Protein AF-A0A8S2YQX1-F1 (afdb_monomer_lite)

Organism: NCBI:txid392030

Foldseek 3Di:
DLPDQAAEAEDPEDAADVVQLVCLVSLHAYEYEDDPNCVVQDDDLQQHHYDPDPVVVVVRVVVSVVDVPSSNRNSVRRD

pLDDT: mean 92.6, std 6.99, range [59.72, 97.69]

Radius of gyration: 11.25 Å; chains: 1; bounding box: 28×25×23 Å

Secondary structure (DSSP, 8-state):
-TT-S-EEE--SS-S--HHHHHHHHTT--EEEESSHHHHHH--BTTTBEEESSHHHHHHHHHHHHH-HHHHHHHHHT--

Sequence (79 aa):
MRTSFVYINTSINEGMCLAMLEAMTLGIPVLARRNTGNTSIIKHRKTGFIFDTPDEAAQCLVELDSCNELRHELIQQAE

InterPro domains:
  IPR001296 Glycosyl transferase, family 1 [PF00534] (3-78)
  IPR052622 Glycosyltransferase group 1 domain-containing protein [PTHR46660] (1-78)

Structure (mmCIF, N/CA/C/O backbone):
data_AF-A0A8S2YQX1-F1
#
_entry.id   AF-A0A8S2YQX1-F1
#
loop_
_atom_site.group_PDB
_atom_site.id
_atom_site.type_symbol
_atom_site.label_atom_id
_atom_site.label_alt_id
_atom_site.label_comp_id
_atom_site.label_asym_id
_atom_site.label_entity_id
_atom_site.label_seq_id
_atom_site.pdbx_PDB_ins_code
_atom_site.Cartn_x
_atom_site.Cartn_y
_atom_site.Cartn_z
_atom_site.occupancy
_atom_site.B_iso_or_equiv
_atom_site.auth_seq_id
_atom_site.auth_comp_id
_atom_site.auth_asym_id
_atom_site.auth_atom_id
_atom_site.pdbx_PDB_model_num
ATOM 1 N N . MET A 1 1 ? -12.897 9.244 -3.391 1.00 60.66 1 MET A N 1
ATOM 2 C CA . MET A 1 1 ? -12.167 8.336 -2.480 1.00 60.66 1 MET A CA 1
ATOM 3 C C . MET A 1 1 ? -13.037 7.730 -1.376 1.00 60.66 1 MET A C 1
ATOM 5 O O . MET A 1 1 ? -12.874 6.551 -1.132 1.00 60.66 1 MET A O 1
ATOM 9 N N . ARG A 1 2 ? -13.994 8.438 -0.744 1.00 59.72 2 ARG A N 1
ATOM 10 C CA . ARG A 1 2 ? -14.779 7.910 0.407 1.00 59.72 2 ARG A CA 1
ATOM 11 C C . ARG A 1 2 ? -15.575 6.598 0.209 1.00 59.72 2 ARG A C 1
ATOM 13 O O . ARG A 1 2 ? -16.104 6.085 1.183 1.00 59.72 2 ARG A O 1
ATOM 20 N N . THR A 1 3 ? -15.674 6.060 -1.005 1.00 80.31 3 THR A N 1
ATOM 21 C CA . THR A 1 3 ? -16.353 4.785 -1.315 1.00 80.31 3 THR A CA 1
ATOM 22 C C . THR A 1 3 ? -15.429 3.772 -2.003 1.00 80.31 3 THR A C 1
ATOM 24 O O . THR A 1 3 ? -15.903 2.807 -2.597 1.00 80.31 3 THR A O 1
ATOM 27 N N . SER A 1 4 ? -14.114 4.011 -1.999 1.00 87.50 4 SER A N 1
ATOM 28 C CA . SER A 1 4 ? -13.130 3.149 -2.658 1.00 87.50 4 SER A CA 1
ATOM 29 C C . SER A 1 4 ? -12.790 1.938 -1.788 1.00 87.50 4 SER A C 1
ATOM 31 O O . SER A 1 4 ? -12.601 2.074 -0.584 1.00 87.50 4 SER A O 1
ATOM 33 N N . PHE A 1 5 ? -12.675 0.764 -2.410 1.00 92.19 5 PHE A N 1
ATOM 34 C CA . PHE A 1 5 ? -12.299 -0.477 -1.726 1.00 92.19 5 PHE A CA 1
ATOM 35 C C . PHE A 1 5 ? -10.819 -0.499 -1.307 1.00 92.19 5 PHE A C 1
ATOM 37 O O . PHE A 1 5 ? -10.492 -0.919 -0.202 1.00 92.19 5 PHE A O 1
ATOM 44 N N . VAL A 1 6 ? -9.931 -0.027 -2.186 1.00 94.56 6 VAL A N 1
ATOM 45 C CA . VAL A 1 6 ? -8.475 -0.011 -1.993 1.00 94.56 6 VAL A CA 1
ATOM 46 C C . VAL A 1 6 ? -7.860 1.090 -2.860 1.00 94.56 6 VAL A C 1
ATOM 48 O O . VAL A 1 6 ? -8.362 1.382 -3.949 1.00 94.56 6 VAL A O 1
ATOM 51 N N . TYR A 1 7 ? -6.777 1.702 -2.389 1.00 96.25 7 TYR A N 1
ATOM 52 C CA . TYR A 1 7 ? -5.906 2.562 -3.187 1.00 96.25 7 TYR A CA 1
ATOM 53 C C . TYR A 1 7 ? -4.692 1.760 -3.659 1.00 96.25 7 TYR A C 1
ATOM 55 O O . TYR A 1 7 ? -4.042 1.098 -2.850 1.00 96.25 7 TYR A O 1
ATOM 63 N N . ILE A 1 8 ? -4.373 1.826 -4.955 1.00 96.19 8 ILE A N 1
ATOM 64 C CA . ILE A 1 8 ? -3.265 1.065 -5.542 1.00 96.19 8 ILE A CA 1
ATOM 65 C C . ILE A 1 8 ? -2.225 2.016 -6.131 1.00 96.19 8 ILE A C 1
ATOM 67 O O . ILE A 1 8 ? -2.546 2.813 -7.011 1.00 96.19 8 ILE A O 1
ATOM 71 N N . ASN A 1 9 ? -0.970 1.894 -5.693 1.00 96.12 9 ASN A N 1
ATOM 72 C CA . ASN A 1 9 ? 0.171 2.582 -6.296 1.00 96.12 9 ASN A CA 1
ATOM 73 C C . ASN A 1 9 ? 1.090 1.572 -7.000 1.00 96.12 9 ASN A C 1
ATOM 75 O O . ASN A 1 9 ? 1.723 0.740 -6.354 1.00 96.12 9 ASN A O 1
ATOM 79 N N . THR A 1 10 ? 1.195 1.659 -8.327 1.00 95.94 10 THR A N 1
ATOM 80 C CA . THR A 1 10 ? 2.013 0.757 -9.157 1.00 95.94 10 THR A CA 1
ATOM 81 C C . THR A 1 10 ? 3.319 1.392 -9.658 1.00 95.94 10 THR A C 1
ATOM 83 O O . THR A 1 10 ? 3.992 0.803 -10.511 1.00 95.94 10 THR A O 1
ATOM 86 N N . SER A 1 11 ? 3.684 2.585 -9.171 1.00 94.12 11 SER A N 1
ATOM 87 C CA . SER A 1 11 ? 4.866 3.333 -9.618 1.00 94.12 11 SER A CA 1
ATOM 88 C C . SER A 1 11 ? 6.149 2.510 -9.486 1.00 94.12 11 SER A C 1
ATOM 90 O O . SER A 1 11 ? 6.381 1.822 -8.489 1.00 94.12 11 SER A O 1
ATOM 92 N N . ILE A 1 12 ? 7.016 2.592 -10.499 1.00 91.31 12 ILE A N 1
ATOM 93 C CA . ILE A 1 12 ? 8.333 1.930 -10.487 1.00 91.31 12 ILE A CA 1
ATOM 94 C C . ILE A 1 12 ? 9.296 2.676 -9.559 1.00 91.31 12 ILE A C 1
ATOM 96 O O . ILE A 1 12 ? 10.051 2.063 -8.812 1.00 91.31 12 ILE A O 1
ATOM 100 N N . ASN A 1 13 ? 9.251 4.004 -9.611 1.00 88.56 13 ASN A N 1
ATOM 101 C CA . ASN A 1 13 ? 10.047 4.897 -8.790 1.00 88.56 13 ASN A CA 1
ATOM 102 C C . ASN A 1 13 ? 9.138 6.034 -8.328 1.00 88.56 13 ASN A C 1
ATOM 104 O O . ASN A 1 13 ? 8.400 6.589 -9.139 1.00 88.56 13 ASN A O 1
ATOM 108 N N . GLU A 1 14 ? 9.161 6.326 -7.037 1.00 84.44 14 GLU A N 1
ATOM 109 C CA . GLU A 1 14 ? 8.270 7.286 -6.400 1.00 84.44 14 GLU A CA 1
ATOM 110 C C . GLU A 1 14 ? 9.016 7.953 -5.248 1.00 84.44 14 GLU A C 1
ATOM 112 O O . GLU A 1 14 ? 9.814 7.312 -4.556 1.00 84.44 14 GLU A O 1
ATOM 117 N N . GLY A 1 15 ? 8.753 9.243 -5.056 1.00 85.44 15 GLY A N 1
ATOM 118 C CA . GLY A 1 15 ? 9.160 9.950 -3.849 1.00 85.44 15 GLY A CA 1
ATOM 119 C C . GLY A 1 15 ? 8.160 9.690 -2.723 1.00 85.44 15 GLY A C 1
ATOM 120 O O . GLY A 1 15 ? 7.780 8.555 -2.441 1.00 85.44 15 GLY A O 1
ATOM 121 N N . MET A 1 16 ? 7.690 10.762 -2.091 1.00 84.94 16 MET A N 1
ATOM 122 C CA . MET A 1 16 ? 6.573 10.685 -1.153 1.00 84.94 16 MET A CA 1
ATOM 123 C C . MET A 1 16 ? 5.255 10.889 -1.905 1.00 84.94 16 MET A C 1
ATOM 125 O O . MET A 1 16 ? 4.968 11.985 -2.387 1.00 84.94 16 MET A O 1
ATOM 129 N N . CYS A 1 17 ? 4.443 9.838 -2.008 1.00 89.44 17 CYS A N 1
ATOM 130 C CA . CYS A 1 17 ? 3.155 9.907 -2.692 1.00 89.44 17 CYS A CA 1
ATOM 131 C C . CYS A 1 17 ? 2.076 10.471 -1.753 1.00 89.44 17 CYS A C 1
ATOM 133 O O . CYS A 1 17 ? 1.560 9.756 -0.895 1.00 89.44 17 CYS A O 1
ATOM 135 N N . LEU A 1 18 ? 1.702 11.741 -1.926 1.00 92.62 18 LEU A N 1
ATOM 136 C CA . LEU A 1 18 ? 0.670 12.383 -1.096 1.00 92.62 18 LEU A CA 1
ATOM 137 C C . LEU A 1 18 ? -0.699 11.703 -1.219 1.00 92.62 18 LEU A C 1
ATOM 139 O O . LEU A 1 18 ? -1.366 11.505 -0.213 1.00 92.62 18 LEU A O 1
ATOM 143 N N . ALA A 1 19 ? -1.078 11.257 -2.419 1.00 92.56 19 ALA A N 1
ATOM 144 C CA . ALA A 1 19 ? -2.342 10.548 -2.635 1.00 92.56 19 ALA A CA 1
ATOM 145 C C . ALA A 1 19 ? -2.440 9.240 -1.824 1.00 92.56 19 ALA A C 1
ATOM 147 O O . ALA A 1 19 ? -3.526 8.834 -1.416 1.00 92.56 19 ALA A O 1
ATOM 148 N N . MET A 1 20 ? -1.303 8.594 -1.545 1.00 94.06 20 MET A N 1
ATOM 149 C CA . MET A 1 20 ? -1.252 7.420 -0.674 1.00 94.06 20 MET A CA 1
ATOM 150 C C . MET A 1 20 ? -1.503 7.792 0.794 1.00 94.06 20 MET A C 1
ATOM 152 O O . MET A 1 20 ? -2.266 7.104 1.465 1.00 94.06 20 MET A O 1
ATOM 156 N N . LEU A 1 21 ? -0.927 8.900 1.271 1.00 94.00 21 LEU A N 1
ATOM 157 C CA . LEU A 1 21 ? -1.172 9.416 2.626 1.00 94.00 21 LEU A CA 1
ATOM 158 C C . LEU A 1 21 ? -2.626 9.883 2.807 1.00 94.00 21 LEU A C 1
ATOM 160 O O . LEU A 1 21 ? -3.241 9.634 3.844 1.00 94.00 21 LEU A O 1
ATOM 164 N N . GLU A 1 22 ? -3.208 10.509 1.782 1.00 94.12 22 GLU A N 1
ATOM 165 C CA . GLU A 1 22 ? -4.629 10.871 1.760 1.00 94.12 22 GLU A CA 1
ATOM 166 C C . GLU A 1 22 ? -5.522 9.630 1.867 1.00 94.12 22 GLU A C 1
ATOM 168 O O . GLU A 1 22 ? -6.479 9.627 2.641 1.00 94.12 22 GLU A O 1
ATOM 173 N N . ALA A 1 23 ? -5.199 8.558 1.134 1.00 94.38 23 ALA A N 1
ATOM 174 C CA . ALA A 1 23 ? -5.929 7.297 1.220 1.00 94.38 23 ALA A CA 1
ATOM 175 C C . ALA A 1 23 ? -5.865 6.695 2.634 1.00 94.38 23 ALA A C 1
ATOM 177 O O . ALA A 1 23 ? -6.910 6.337 3.180 1.00 94.38 23 ALA A O 1
ATOM 178 N N . MET A 1 24 ? -4.678 6.666 3.252 1.00 93.62 24 MET A N 1
ATOM 179 C CA . MET A 1 24 ? -4.491 6.215 4.638 1.00 93.62 24 MET A CA 1
ATOM 180 C C . MET A 1 24 ? -5.344 7.036 5.616 1.00 93.62 24 MET A C 1
ATOM 182 O O . MET A 1 24 ? -6.122 6.469 6.381 1.00 93.62 24 MET A O 1
ATOM 186 N N . THR A 1 25 ? -5.306 8.369 5.510 1.00 93.00 25 THR A N 1
ATOM 187 C CA . THR A 1 25 ? -6.088 9.283 6.371 1.00 93.00 25 THR A CA 1
ATOM 188 C C . THR A 1 25 ? -7.601 9.116 6.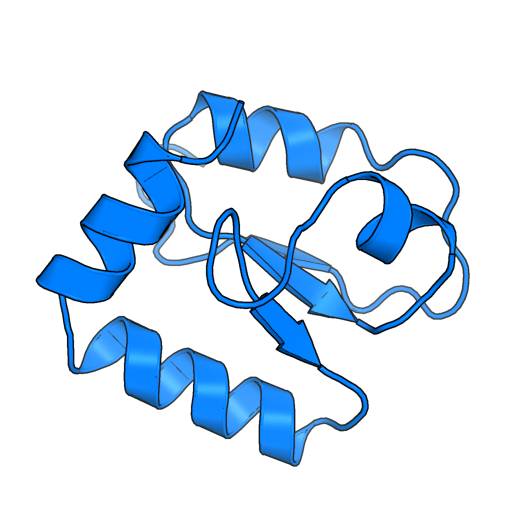189 1.00 93.00 25 THR A C 1
ATOM 190 O O . THR A 1 25 ? -8.384 9.323 7.115 1.00 93.00 25 THR A O 1
ATOM 193 N N . LEU A 1 26 ? -8.044 8.738 4.988 1.00 93.19 26 LEU A N 1
ATOM 194 C CA . LEU A 1 26 ? -9.451 8.468 4.684 1.00 93.19 26 LEU A CA 1
ATOM 195 C C . LEU A 1 26 ? -9.910 7.067 5.112 1.00 93.19 26 LEU A C 1
ATOM 197 O O . LEU A 1 26 ? -11.067 6.717 4.871 1.00 93.19 26 LEU A O 1
ATOM 201 N N . GLY A 1 27 ? -9.030 6.279 5.728 1.00 92.94 27 GLY A N 1
ATOM 202 C CA . GLY A 1 27 ? -9.305 4.908 6.126 1.00 92.94 27 GLY A CA 1
ATOM 203 C C . GLY A 1 27 ? -9.494 3.971 4.938 1.00 92.94 27 GLY A C 1
ATOM 204 O O . GLY A 1 27 ? -10.335 3.076 4.974 1.00 92.94 27 GLY A O 1
ATOM 205 N N . ILE A 1 28 ? -8.746 4.203 3.860 1.00 94.62 28 ILE A N 1
ATOM 206 C CA . ILE A 1 28 ? -8.751 3.361 2.667 1.00 94.62 28 ILE A CA 1
ATOM 207 C C . ILE A 1 28 ? -7.486 2.498 2.705 1.00 94.62 28 ILE A C 1
ATOM 209 O O . ILE A 1 28 ? -6.385 3.046 2.787 1.00 94.62 28 ILE A O 1
ATOM 213 N N . PRO A 1 29 ? -7.603 1.162 2.612 1.00 95.12 29 PRO A N 1
ATOM 214 C CA . PRO A 1 29 ? -6.447 0.279 2.552 1.00 95.12 29 PRO A CA 1
ATOM 215 C C . PRO A 1 29 ? -5.557 0.620 1.359 1.00 95.12 29 PRO A C 1
ATOM 217 O O . PRO A 1 29 ? -6.049 0.925 0.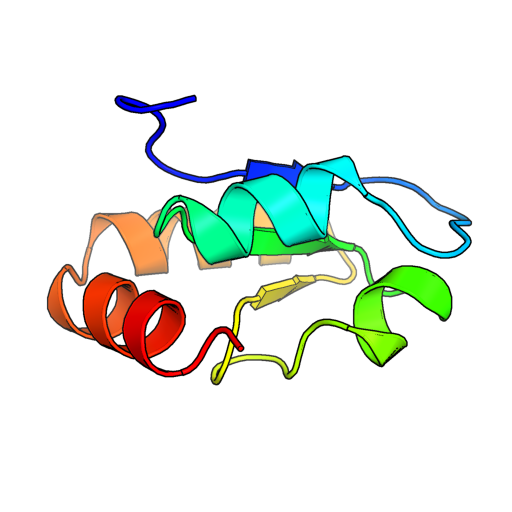268 1.00 95.12 29 PRO A O 1
ATOM 220 N N . VAL A 1 30 ? -4.247 0.514 1.553 1.00 96.25 30 VAL A N 1
ATOM 221 C CA . VAL A 1 30 ? -3.252 0.807 0.521 1.00 96.25 30 VAL A CA 1
ATOM 222 C C . VAL A 1 30 ? -2.555 -0.471 0.070 1.00 96.25 30 VAL A C 1
ATOM 224 O O . VAL A 1 30 ? -2.080 -1.253 0.893 1.00 96.25 30 VAL A O 1
ATOM 227 N N . LEU A 1 31 ? -2.437 -0.642 -1.244 1.00 97.38 31 LEU A N 1
ATOM 228 C CA . LEU A 1 31 ? -1.604 -1.639 -1.905 1.00 97.38 31 LEU A CA 1
ATOM 229 C C . LEU A 1 31 ? -0.572 -0.914 -2.774 1.00 97.38 31 LEU A C 1
ATOM 231 O O . LEU A 1 31 ? -0.930 -0.210 -3.714 1.00 97.38 31 LEU A O 1
ATOM 235 N N . ALA A 1 32 ? 0.714 -1.070 -2.487 1.00 97.06 32 ALA A N 1
ATOM 236 C CA . ALA A 1 32 ? 1.758 -0.317 -3.170 1.00 97.06 32 ALA A CA 1
ATOM 237 C C . ALA A 1 32 ? 2.874 -1.221 -3.703 1.00 97.06 32 ALA A C 1
ATOM 239 O O . ALA A 1 32 ? 3.256 -2.208 -3.081 1.00 97.06 32 ALA A O 1
ATOM 240 N N . ARG A 1 33 ? 3.428 -0.888 -4.869 1.00 97.06 33 ARG A N 1
ATOM 241 C CA . ARG A 1 33 ? 4.577 -1.608 -5.421 1.00 97.06 33 ARG A CA 1
ATOM 242 C C . ARG A 1 33 ? 5.804 -1.380 -4.543 1.00 97.06 33 ARG A C 1
ATOM 244 O O . ARG A 1 33 ? 5.996 -0.272 -4.037 1.00 97.06 33 ARG A O 1
ATOM 251 N N . ARG A 1 34 ? 6.678 -2.380 -4.415 1.00 96.50 34 ARG A N 1
ATOM 252 C CA . ARG A 1 34 ? 7.977 -2.216 -3.761 1.00 96.50 34 ARG A CA 1
ATOM 253 C C . ARG A 1 34 ? 8.836 -1.206 -4.519 1.00 96.50 34 ARG A C 1
ATOM 255 O O . ARG A 1 34 ? 9.324 -1.467 -5.615 1.00 96.50 34 ARG A O 1
ATOM 262 N N . ASN A 1 35 ? 9.047 -0.062 -3.888 1.00 94.62 35 ASN A N 1
ATOM 263 C CA . ASN A 1 35 ? 10.070 0.920 -4.219 1.00 94.62 35 ASN A CA 1
ATOM 264 C C . ASN A 1 35 ? 10.392 1.727 -2.952 1.00 94.62 35 ASN A C 1
ATOM 266 O O . ASN A 1 35 ? 9.634 1.676 -1.980 1.00 94.62 35 ASN A O 1
ATOM 270 N N . THR A 1 36 ? 11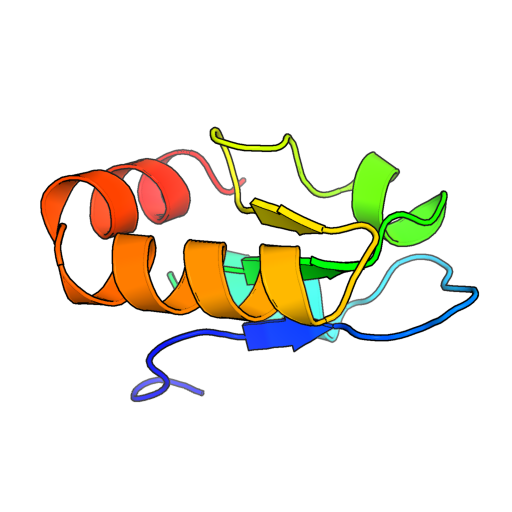.498 2.471 -2.963 1.00 93.50 36 THR A N 1
ATOM 271 C CA . THR A 1 36 ? 11.988 3.201 -1.785 1.00 93.50 36 THR A CA 1
ATOM 272 C C . THR A 1 36 ? 10.938 4.146 -1.196 1.00 93.50 36 THR A C 1
ATOM 274 O O . THR A 1 36 ? 10.736 4.136 0.017 1.00 93.50 36 THR A O 1
ATOM 277 N N . GLY A 1 37 ? 10.227 4.903 -2.038 1.00 94.00 37 GLY A N 1
ATOM 278 C CA . GLY A 1 37 ? 9.173 5.827 -1.617 1.00 94.00 37 GLY A CA 1
ATOM 279 C C . GLY A 1 37 ? 8.023 5.121 -0.904 1.00 94.00 37 GLY A C 1
ATOM 280 O O . GLY A 1 37 ? 7.720 5.417 0.251 1.00 94.00 37 GLY A O 1
ATOM 281 N N . ASN A 1 38 ? 7.449 4.103 -1.538 1.00 95.31 38 ASN A N 1
ATOM 282 C CA . ASN A 1 38 ? 6.333 3.338 -0.991 1.00 95.31 38 ASN A CA 1
ATOM 283 C C . ASN A 1 38 ? 6.709 2.601 0.299 1.00 95.31 38 ASN A C 1
ATOM 285 O O . ASN A 1 38 ? 5.960 2.651 1.272 1.00 95.31 38 ASN A O 1
ATOM 289 N N . THR A 1 39 ? 7.885 1.969 0.352 1.00 94.75 39 THR A N 1
ATOM 290 C CA . THR A 1 39 ? 8.342 1.249 1.555 1.00 94.75 39 THR A CA 1
ATOM 291 C C . THR A 1 39 ? 8.738 2.170 2.709 1.00 94.75 39 THR A C 1
ATOM 293 O O . THR A 1 39 ? 8.832 1.704 3.840 1.00 94.75 39 THR A O 1
ATOM 296 N N . SER A 1 40 ? 8.974 3.461 2.447 1.00 94.25 40 SER A N 1
ATOM 297 C CA . SER A 1 40 ? 9.227 4.442 3.511 1.00 94.25 40 SER A CA 1
ATOM 298 C C . SER A 1 40 ? 7.954 4.848 4.262 1.00 94.25 40 SER A C 1
ATOM 300 O O . SER A 1 40 ? 8.040 5.273 5.410 1.00 94.25 40 SER A O 1
ATOM 302 N N . ILE A 1 41 ? 6.784 4.674 3.635 1.00 93.56 41 ILE A N 1
ATOM 303 C CA . ILE A 1 41 ? 5.470 5.046 4.181 1.00 93.56 41 ILE A CA 1
ATOM 304 C C . ILE A 1 41 ? 4.723 3.798 4.6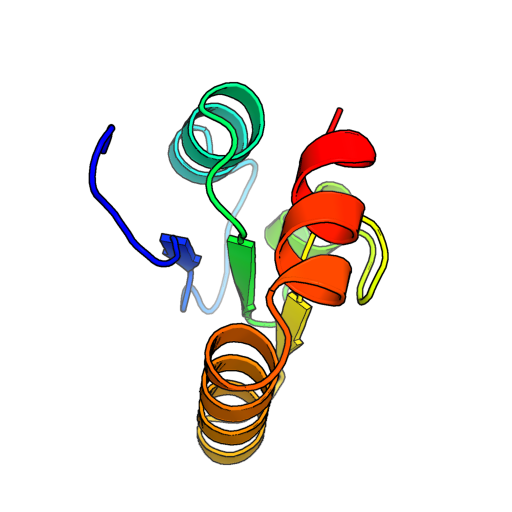72 1.00 93.56 41 ILE A C 1
ATOM 306 O O . ILE A 1 41 ? 4.192 3.769 5.781 1.00 93.56 41 ILE A O 1
ATOM 310 N N . ILE A 1 42 ? 4.696 2.736 3.862 1.00 95.06 42 ILE A N 1
ATOM 311 C CA . ILE A 1 42 ? 3.904 1.536 4.130 1.00 95.06 42 ILE A CA 1
ATOM 312 C C . ILE A 1 42 ? 4.736 0.465 4.831 1.00 95.06 42 ILE A C 1
ATOM 314 O O . ILE A 1 42 ? 5.744 -0.023 4.313 1.00 95.06 42 ILE A O 1
ATOM 318 N N . LYS A 1 43 ? 4.234 0.010 5.980 1.00 95.62 43 LYS A N 1
ATOM 319 C CA . LYS A 1 43 ? 4.710 -1.190 6.669 1.00 95.62 43 LYS A CA 1
ATOM 320 C C . LYS A 1 43 ? 3.853 -2.363 6.199 1.00 95.62 43 LYS A C 1
ATOM 322 O O . LYS A 1 43 ? 2.682 -2.461 6.564 1.00 95.62 43 LYS A O 1
ATOM 327 N N . HIS A 1 44 ? 4.442 -3.237 5.382 1.00 95.94 44 HIS A N 1
ATOM 328 C CA . HIS A 1 44 ? 3.764 -4.407 4.815 1.00 95.94 44 HIS A CA 1
ATOM 329 C C . HIS A 1 44 ? 3.034 -5.222 5.901 1.00 95.94 44 HIS A C 1
ATOM 331 O O . HIS A 1 44 ? 3.629 -5.529 6.936 1.00 95.94 44 HIS A O 1
ATOM 337 N N . ARG A 1 45 ? 1.760 -5.561 5.654 1.00 93.88 45 ARG A N 1
ATOM 338 C CA . ARG A 1 45 ? 0.852 -6.280 6.575 1.00 93.88 45 ARG A CA 1
ATOM 339 C C . ARG A 1 45 ? 0.591 -5.582 7.917 1.00 93.88 45 ARG A C 1
ATOM 341 O O . ARG A 1 45 ? 0.089 -6.212 8.839 1.00 93.88 45 ARG A O 1
ATOM 348 N N . LYS A 1 46 ? 0.921 -4.294 8.036 1.00 94.75 46 LYS A N 1
ATOM 349 C CA . LYS A 1 46 ? 0.583 -3.469 9.205 1.00 94.75 46 LYS A CA 1
ATOM 350 C C . LYS A 1 46 ? -0.237 -2.256 8.816 1.00 94.75 46 LYS A C 1
ATOM 352 O O . LYS A 1 46 ? -1.354 -2.121 9.271 1.00 94.75 46 LYS A O 1
ATOM 357 N N . THR A 1 47 ? 0.292 -1.408 7.939 1.00 95.44 47 THR A N 1
ATOM 358 C CA . THR A 1 47 ? -0.389 -0.171 7.507 1.00 95.44 47 THR A CA 1
ATOM 359 C C . THR A 1 47 ? -0.879 -0.235 6.060 1.00 95.44 47 THR A C 1
ATOM 361 O O . THR A 1 47 ? -1.516 0.683 5.557 1.00 95.44 47 THR A O 1
ATOM 364 N N . GLY A 1 48 ? -0.569 -1.334 5.372 1.00 96.12 48 GLY A N 1
ATOM 365 C CA . GLY A 1 48 ? -0.951 -1.612 3.995 1.00 96.12 48 GLY A CA 1
ATOM 366 C C . GLY A 1 48 ? -0.182 -2.810 3.446 1.00 96.12 48 GLY A C 1
ATOM 367 O O . GLY A 1 48 ? 0.545 -3.498 4.169 1.00 96.12 48 GLY A O 1
ATOM 368 N N . PHE A 1 49 ? -0.313 -3.048 2.148 1.00 97.50 49 PHE A N 1
ATOM 369 C CA . PHE A 1 49 ? 0.386 -4.108 1.435 1.00 97.50 49 PHE A CA 1
ATOM 370 C C . PHE A 1 49 ? 1.471 -3.559 0.517 1.00 97.50 49 PHE A C 1
ATOM 372 O O . PHE A 1 49 ? 1.339 -2.497 -0.087 1.00 97.50 49 PHE A O 1
ATOM 379 N N . ILE A 1 50 ? 2.535 -4.347 0.399 1.00 97.69 50 ILE A N 1
ATOM 380 C CA . ILE A 1 50 ? 3.625 -4.141 -0.554 1.00 97.69 50 ILE A CA 1
ATOM 381 C C . ILE A 1 50 ? 3.687 -5.363 -1.460 1.00 97.69 50 ILE A C 1
ATOM 383 O O . ILE A 1 50 ? 3.707 -6.472 -0.929 1.00 97.69 50 ILE A O 1
ATOM 387 N N . PHE A 1 51 ? 3.742 -5.151 -2.773 1.00 97.62 51 PHE A N 1
ATOM 388 C CA . PHE A 1 51 ? 3.884 -6.212 -3.771 1.00 97.62 51 PHE A CA 1
ATOM 389 C C . PHE A 1 51 ? 5.073 -5.951 -4.700 1.00 97.62 51 PHE A C 1
ATOM 391 O O . PHE A 1 51 ? 5.416 -4.802 -4.994 1.00 97.62 51 PHE A O 1
ATOM 398 N N . ASP A 1 52 ? 5.674 -7.016 -5.208 1.00 96.81 52 ASP A N 1
ATOM 399 C CA . ASP A 1 52 ? 6.754 -6.984 -6.192 1.00 96.81 52 ASP A CA 1
ATOM 400 C C . ASP A 1 52 ? 6.247 -7.343 -7.598 1.00 96.81 52 ASP A C 1
ATOM 402 O O . ASP A 1 52 ? 6.730 -6.792 -8.595 1.00 96.81 52 ASP A O 1
ATOM 406 N N . THR A 1 53 ? 5.229 -8.208 -7.685 1.00 97.25 53 THR A N 1
ATOM 407 C CA . THR A 1 53 ? 4.675 -8.718 -8.950 1.00 97.25 53 THR A CA 1
ATOM 408 C C . THR A 1 53 ? 3.162 -8.489 -9.082 1.00 97.25 53 THR A C 1
ATOM 410 O O . THR A 1 53 ? 2.468 -8.320 -8.079 1.00 97.25 53 THR A O 1
ATOM 413 N N . PRO A 1 54 ? 2.605 -8.499 -10.311 1.00 96.19 54 PRO A N 1
ATOM 414 C CA . PRO A 1 54 ? 1.155 -8.426 -10.510 1.00 96.19 54 PRO A CA 1
ATOM 415 C C . PRO A 1 54 ? 0.379 -9.579 -9.860 1.00 96.19 54 PRO A C 1
ATOM 417 O O . PRO A 1 54 ? -0.755 -9.376 -9.436 1.00 96.19 54 PRO A O 1
ATOM 420 N N . ASP A 1 55 ? 0.980 -10.769 -9.766 1.00 97.56 55 ASP A N 1
ATOM 421 C CA . ASP A 1 55 ? 0.352 -11.931 -9.127 1.00 97.56 55 ASP A CA 1
ATOM 422 C C . ASP A 1 55 ? 0.212 -11.715 -7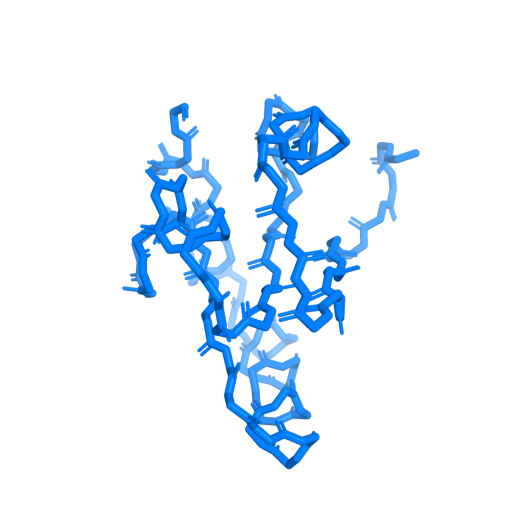.615 1.00 97.56 55 ASP A C 1
ATOM 424 O O . ASP A 1 55 ? -0.875 -11.855 -7.061 1.00 97.56 55 ASP A O 1
ATOM 428 N N . GLU A 1 56 ? 1.271 -11.227 -6.963 1.00 97.56 56 GLU A N 1
ATOM 429 C CA . GLU A 1 56 ? 1.217 -10.827 -5.552 1.00 97.56 56 GLU A CA 1
ATOM 430 C C . GLU A 1 56 ? 0.194 -9.713 -5.307 1.00 97.56 56 GLU A C 1
ATOM 432 O O . GLU A 1 56 ? -0.527 -9.741 -4.309 1.00 97.56 56 GLU A O 1
ATOM 437 N N . ALA A 1 57 ? 0.090 -8.745 -6.224 1.00 97.06 57 ALA A N 1
ATOM 438 C CA . ALA A 1 57 ? -0.930 -7.705 -6.139 1.00 97.06 57 ALA A CA 1
ATOM 439 C C . ALA A 1 57 ? -2.343 -8.309 -6.184 1.00 97.06 57 ALA A C 1
ATOM 441 O O . ALA A 1 57 ? -3.189 -7.944 -5.368 1.00 97.06 57 ALA A O 1
ATOM 442 N N . ALA A 1 58 ? -2.593 -9.261 -7.089 1.00 97.19 58 ALA A N 1
ATOM 443 C CA . ALA A 1 58 ? -3.874 -9.956 -7.182 1.00 97.19 58 ALA A CA 1
ATOM 444 C C . ALA A 1 58 ? -4.188 -10.758 -5.909 1.00 97.19 58 ALA A C 1
ATOM 446 O O . ALA A 1 58 ? -5.303 -10.670 -5.395 1.00 97.19 58 ALA A O 1
ATOM 447 N N . GLN A 1 59 ? -3.206 -11.472 -5.354 1.00 96.75 59 GLN A N 1
ATOM 448 C CA . GLN A 1 59 ? -3.362 -12.202 -4.093 1.00 96.75 59 GLN A CA 1
ATOM 449 C C . GLN A 1 59 ? -3.724 -11.264 -2.932 1.00 96.75 59 GLN A C 1
ATOM 451 O O . GLN A 1 59 ? -4.657 -11.551 -2.184 1.00 96.75 59 GLN A O 1
ATOM 456 N N . CYS A 1 60 ? -3.060 -10.107 -2.827 1.00 95.88 60 CYS A N 1
ATOM 457 C CA . CYS A 1 60 ? -3.380 -9.105 -1.806 1.00 95.88 60 CYS A CA 1
ATOM 458 C C . CYS A 1 60 ? -4.819 -8.580 -1.943 1.00 95.88 60 CYS A C 1
ATOM 460 O O . CYS A 1 60 ? -5.491 -8.352 -0.939 1.00 95.88 60 CYS A O 1
ATOM 462 N N . LEU A 1 61 ? -5.309 -8.390 -3.173 1.00 95.69 61 LEU A N 1
ATOM 463 C CA . LEU A 1 61 ? -6.683 -7.939 -3.417 1.00 95.69 61 LEU A CA 1
ATOM 464 C C . LEU A 1 61 ? -7.715 -8.987 -2.988 1.00 95.69 61 LEU A C 1
ATOM 466 O O . LEU A 1 61 ? -8.705 -8.630 -2.356 1.00 95.69 61 LEU A O 1
ATOM 470 N N . VAL A 1 62 ? -7.466 -10.264 -3.284 1.00 96.44 62 VAL A N 1
ATOM 471 C CA . VAL A 1 62 ? -8.328 -11.372 -2.842 1.00 96.44 62 VAL A CA 1
ATOM 472 C C . VAL A 1 62 ? -8.340 -11.483 -1.315 1.00 96.44 62 VAL A C 1
ATOM 474 O O . VAL A 1 62 ? -9.398 -11.688 -0.721 1.00 96.44 62 VAL A O 1
ATOM 477 N N . GLU A 1 63 ? -7.186 -11.310 -0.667 1.00 95.12 63 GLU A N 1
ATOM 478 C CA . GLU A 1 63 ? -7.073 -11.338 0.796 1.00 95.12 63 GLU A CA 1
ATOM 479 C C . GLU A 1 63 ? -7.866 -10.189 1.445 1.00 95.12 63 GLU A C 1
ATOM 481 O O . GLU A 1 63 ? -8.635 -10.417 2.382 1.00 95.12 63 GLU A O 1
ATOM 486 N N . LEU A 1 64 ? -7.749 -8.971 0.901 1.00 94.25 64 LEU A N 1
ATOM 487 C CA . LEU A 1 64 ? -8.517 -7.801 1.345 1.00 94.25 64 LEU A CA 1
ATOM 488 C C . LEU A 1 64 ? -10.029 -7.967 1.161 1.00 94.25 64 LEU A C 1
ATOM 490 O O . LEU A 1 64 ? -10.799 -7.441 1.965 1.00 94.25 64 LEU A O 1
ATOM 494 N N . ASP A 1 65 ? -10.454 -8.648 0.096 1.00 94.56 65 ASP A N 1
ATOM 495 C CA . ASP A 1 65 ? -11.874 -8.868 -0.204 1.00 94.56 65 ASP A CA 1
ATOM 496 C C . ASP A 1 65 ? -12.473 -9.926 0.728 1.00 94.56 65 ASP A C 1
ATOM 498 O O . ASP A 1 65 ? -13.584 -9.780 1.238 1.00 94.56 65 ASP A O 1
ATOM 502 N N . SER A 1 66 ? -11.684 -10.957 1.029 1.00 94.69 66 SER A N 1
ATOM 503 C CA . SER A 1 66 ? -12.117 -12.096 1.838 1.00 94.69 66 SER A CA 1
ATOM 504 C C . SER A 1 66 ? -12.152 -11.798 3.341 1.00 94.69 66 SER A C 1
ATOM 506 O O . SER A 1 66 ? -12.919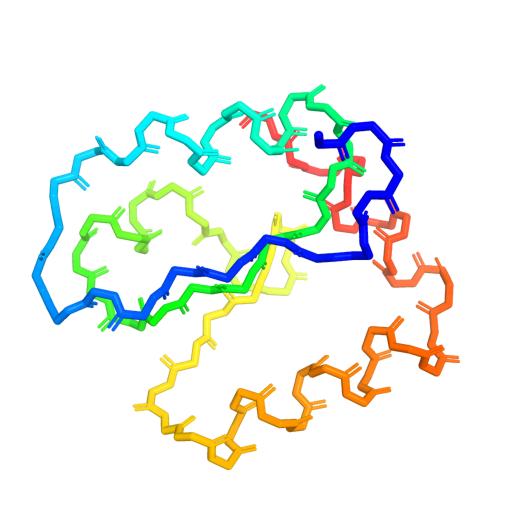 -12.432 4.067 1.00 94.69 66 SER A O 1
ATOM 508 N N . CYS A 1 67 ? -11.334 -10.860 3.837 1.00 92.31 67 CYS A N 1
ATOM 509 C CA . CYS A 1 67 ? -11.183 -10.604 5.270 1.00 92.31 67 CYS A CA 1
ATOM 510 C C . CYS A 1 67 ? -11.416 -9.129 5.635 1.00 92.31 67 CYS A C 1
ATOM 512 O O . CYS A 1 67 ? -10.517 -8.285 5.602 1.00 92.31 67 CYS A O 1
ATOM 514 N N . ASN A 1 68 ? -12.643 -8.826 6.071 1.00 91.38 68 ASN A N 1
ATOM 515 C CA . ASN A 1 68 ? -12.992 -7.494 6.569 1.00 91.38 68 ASN A CA 1
ATOM 516 C C . ASN A 1 68 ? -12.196 -7.100 7.822 1.00 91.38 68 ASN A C 1
ATOM 518 O O . ASN A 1 68 ? -11.930 -5.915 8.004 1.00 91.38 68 ASN A O 1
ATOM 522 N N . GLU A 1 69 ? -11.836 -8.050 8.685 1.00 94.06 69 GLU A N 1
ATOM 523 C CA . GLU A 1 69 ? -11.074 -7.788 9.915 1.00 94.06 69 GLU A CA 1
ATOM 524 C C . GLU A 1 69 ? -9.674 -7.278 9.581 1.00 94.06 69 GLU A C 1
ATOM 526 O O . GLU A 1 69 ? -9.309 -6.184 10.003 1.00 94.06 69 GLU A O 1
ATOM 531 N N . LEU A 1 70 ? -8.958 -7.990 8.707 1.00 92.56 70 LEU A N 1
ATOM 532 C CA . LEU A 1 70 ? -7.656 -7.571 8.194 1.00 92.56 70 LEU A CA 1
ATOM 533 C C . LEU A 1 70 ? -7.720 -6.175 7.573 1.00 92.56 70 LEU A C 1
ATOM 535 O O . LEU A 1 70 ? -6.865 -5.332 7.835 1.00 92.56 70 LEU A O 1
ATOM 539 N N . ARG A 1 71 ? -8.763 -5.894 6.783 1.00 92.19 71 ARG A N 1
ATOM 540 C CA . ARG A 1 71 ? -8.967 -4.562 6.208 1.00 92.19 71 ARG A CA 1
ATOM 541 C C . ARG A 1 71 ? -9.052 -3.484 7.293 1.00 92.19 71 ARG A C 1
ATOM 543 O O . ARG A 1 71 ? -8.411 -2.445 7.160 1.00 92.19 71 ARG A O 1
ATOM 550 N N . HIS A 1 72 ? -9.830 -3.723 8.350 1.00 92.25 72 HIS A N 1
ATOM 551 C CA . HIS A 1 72 ? -9.953 -2.782 9.464 1.00 92.25 72 HIS A CA 1
ATOM 552 C C . HIS A 1 72 ? -8.638 -2.633 10.232 1.00 92.25 72 HIS A C 1
ATOM 554 O O . HIS A 1 72 ? -8.275 -1.508 10.563 1.00 92.25 72 HIS A O 1
ATOM 560 N N . GLU A 1 73 ? -7.902 -3.719 10.473 1.00 94.44 73 GLU A N 1
ATOM 561 C CA . GLU A 1 73 ? -6.598 -3.667 11.143 1.00 94.44 73 GLU A CA 1
ATOM 562 C C . GLU A 1 73 ? -5.599 -2.793 10.382 1.00 94.44 73 GLU A C 1
ATOM 564 O O . GLU A 1 73 ? -4.966 -1.925 10.985 1.00 94.44 73 GLU A O 1
ATOM 569 N N . LEU A 1 74 ? -5.512 -2.967 9.058 1.00 93.94 74 LEU A N 1
ATOM 570 C CA . LEU A 1 74 ? -4.619 -2.178 8.207 1.00 93.94 74 LEU A CA 1
ATOM 571 C C . LEU A 1 74 ? -4.945 -0.684 8.268 1.00 93.94 74 LEU A C 1
ATOM 573 O O . LEU A 1 74 ? -4.041 0.145 8.326 1.00 93.94 74 LEU A O 1
ATOM 577 N N . ILE A 1 75 ? -6.236 -0.349 8.275 1.00 93.00 75 ILE A N 1
ATOM 578 C CA . ILE A 1 75 ? -6.717 1.032 8.358 1.00 93.00 75 ILE A CA 1
ATOM 579 C C . ILE A 1 75 ? -6.434 1.639 9.738 1.00 93.00 75 ILE A C 1
ATOM 581 O O . ILE A 1 75 ? -6.012 2.785 9.820 1.00 93.00 75 ILE A O 1
ATOM 585 N N . GLN A 1 76 ? -6.656 0.894 10.824 1.00 91.88 76 GLN A N 1
ATOM 586 C CA . GLN A 1 76 ? -6.447 1.399 12.189 1.00 91.88 76 GLN A CA 1
ATOM 587 C C . GLN A 1 76 ? -4.974 1.656 12.509 1.00 91.88 76 GLN A C 1
ATOM 589 O O . GLN A 1 76 ? -4.661 2.497 13.345 1.00 91.88 76 GLN A O 1
ATOM 594 N N . GLN A 1 77 ? -4.073 0.916 11.867 1.00 89.81 77 GLN A N 1
ATOM 595 C CA . GLN A 1 77 ? -2.632 1.057 12.059 1.00 89.81 77 GLN A CA 1
ATOM 596 C C . GLN A 1 77 ? -1.997 2.055 11.081 1.00 89.81 77 GLN A C 1
ATOM 598 O O . GLN A 1 77 ? -0.816 2.369 11.229 1.00 89.81 77 GLN A O 1
ATOM 603 N N . ALA A 1 78 ? -2.739 2.519 10.072 1.00 83.56 78 ALA A N 1
ATOM 604 C CA . ALA A 1 78 ? -2.272 3.511 9.115 1.00 83.56 78 ALA A CA 1
ATOM 605 C C . ALA A 1 78 ? -2.269 4.909 9.760 1.00 83.56 78 ALA A C 1
ATOM 607 O O . ALA A 1 78 ? -3.314 5.540 9.894 1.00 83.56 78 ALA A O 1
ATOM 608 N N . GLU A 1 79 ? -1.079 5.356 10.171 1.00 65.38 79 GLU A N 1
ATOM 609 C CA . GLU A 1 79 ? -0.789 6.701 10.702 1.00 65.38 79 GLU A CA 1
ATOM 610 C C . GLU A 1 79 ? -0.294 7.660 9.613 1.00 65.38 79 GLU A C 1
ATOM 612 O O . GLU A 1 79 ? 0.497 7.213 8.745 1.00 65.38 79 GLU A O 1
#